Protein AF-A0A971W4R4-F1 (afdb_monomer_lite)

Secondary structure (DSSP, 8-state):
-PPPPHHHHHHHHHT--HHHHHHHHHHHHH-HHHHHHHHHT--HHHHHHHHHHS-TTHHHHHHHHHHHHHHTTS-------HHHHHHHHHHHHHHHHHHHHTTHHHHHHHHHHTS-S---S----SSHHHHHHHHHHHHHHHHHHHHHHHHHHHHHS--

Sequence (159 aa):
MQHFSAAEWERFLAGENPEQELMMENHLKACDQCRQVFLESIHAAELKRAQAVIKPDFTAQTLSLIRKSVAKKRPSSRRTNTRSLLLYYTAAAVLTLVLTGGGIIQNVNQKLVTLPQAAPSSKYSGYGNILWNWPAQLQEMTGSWLNNIDNINRRYSGE

Foldseek 3Di:
DDADALVVLLCLVVVVCPPCVVVLVVCCVPDPVNVVSNVVSCDPVNVVVVPVVQDPCNVVVVVVVVVVVVVVPPPDPPPPPVVVVVVVVVVVVVVVCCCVVVCVVVVVVVVVVPDDPDDDDPDPPPCPVVVVCVVVVVVVVVVVVVVVVVVVVVVVVDD

Structure (mmCIF, N/CA/C/O backbone):
data_AF-A0A971W4R4-F1
#
_entry.id   AF-A0A971W4R4-F1
#
loop_
_atom_site.group_PDB
_atom_site.id
_atom_site.type_symbol
_atom_site.label_atom_id
_atom_site.label_alt_id
_atom_site.label_comp_id
_atom_site.label_asym_id
_atom_site.label_entity_id
_atom_site.label_seq_id
_atom_site.pdbx_PDB_ins_code
_atom_site.Cartn_x
_atom_site.Cartn_y
_atom_site.Cartn_z
_atom_site.occupancy
_atom_site.B_iso_or_equiv
_atom_site.auth_seq_id
_atom_site.auth_comp_id
_atom_site.auth_asym_id
_atom_site.auth_atom_id
_atom_site.pdbx_PDB_model_num
ATOM 1 N N . MET A 1 1 ? -12.228 4.465 -27.531 1.00 56.50 1 MET A N 1
ATOM 2 C CA . MET A 1 1 ? -11.289 4.936 -26.490 1.00 56.50 1 MET A CA 1
ATOM 3 C C . MET A 1 1 ? -9.896 4.854 -27.087 1.00 56.50 1 MET A C 1
ATOM 5 O O . MET A 1 1 ? -9.642 3.891 -27.798 1.00 56.50 1 MET A O 1
ATOM 9 N N . GLN A 1 2 ? -9.062 5.882 -26.925 1.00 74.38 2 GLN A N 1
ATOM 10 C CA . GLN A 1 2 ? -7.706 5.873 -27.484 1.00 74.38 2 GLN A CA 1
ATOM 11 C C . GLN A 1 2 ? -6.805 5.023 -26.580 1.00 74.38 2 GLN A C 1
ATOM 13 O O . GLN A 1 2 ? -6.800 5.218 -25.366 1.00 74.38 2 GLN A O 1
ATOM 18 N N . HIS A 1 3 ? -6.122 4.049 -27.176 1.00 84.50 3 HIS A N 1
ATOM 19 C CA . HIS A 1 3 ? -5.091 3.243 -26.529 1.00 84.50 3 HIS A CA 1
ATOM 20 C C . HIS A 1 3 ? -3.729 3.807 -26.913 1.00 84.50 3 HIS A C 1
ATOM 22 O O . HIS A 1 3 ? -3.564 4.287 -28.035 1.00 84.50 3 HIS A O 1
ATOM 28 N N . PHE A 1 4 ? -2.771 3.713 -26.000 1.00 82.88 4 PHE A N 1
ATOM 29 C CA . PHE A 1 4 ? -1.400 4.130 -26.259 1.00 82.88 4 PHE A CA 1
ATOM 30 C C . PHE A 1 4 ? -0.620 3.003 -26.936 1.00 82.88 4 PHE A C 1
ATOM 32 O O . PHE A 1 4 ? -0.773 1.824 -26.602 1.00 82.88 4 PHE A O 1
ATOM 39 N N . SER A 1 5 ? 0.207 3.382 -27.899 1.00 85.12 5 SER A N 1
ATOM 40 C CA . SER A 1 5 ? 1.085 2.496 -28.657 1.00 85.12 5 SER A CA 1
ATOM 41 C C . SER A 1 5 ? 2.349 2.130 -27.872 1.00 85.12 5 SER A C 1
ATOM 43 O O . SER A 1 5 ? 2.737 2.818 -26.929 1.00 85.12 5 SER A O 1
ATOM 45 N N . ALA A 1 6 ? 3.036 1.059 -28.281 1.00 82.81 6 ALA A N 1
ATOM 46 C CA . ALA A 1 6 ? 4.292 0.634 -27.653 1.00 82.81 6 ALA A CA 1
ATOM 47 C C . ALA A 1 6 ? 5.371 1.738 -27.669 1.00 82.81 6 A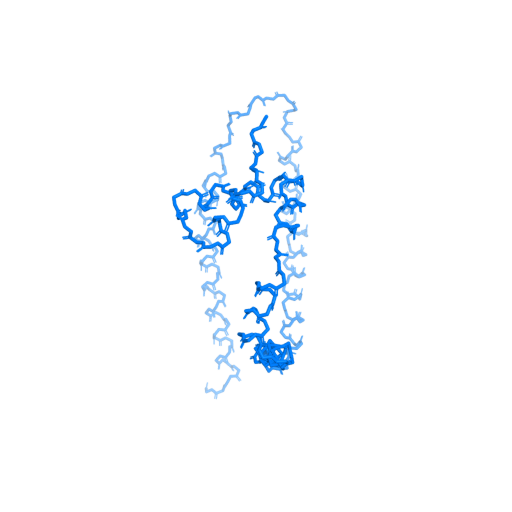LA A C 1
ATOM 49 O O . ALA A 1 6 ? 6.031 1.960 -26.660 1.00 82.81 6 ALA A O 1
ATOM 50 N N . ALA A 1 7 ? 5.476 2.502 -28.762 1.00 83.88 7 ALA A N 1
ATOM 51 C CA . ALA A 1 7 ? 6.434 3.604 -28.884 1.00 83.88 7 ALA A CA 1
ATOM 52 C C . ALA A 1 7 ? 6.157 4.762 -27.902 1.00 83.88 7 ALA A C 1
ATOM 54 O O . ALA A 1 7 ? 7.077 5.449 -27.462 1.00 83.88 7 ALA A O 1
ATOM 55 N N . GLU A 1 8 ? 4.891 4.994 -27.540 1.00 84.94 8 GLU A N 1
ATOM 56 C CA . GLU A 1 8 ? 4.528 5.984 -26.518 1.00 84.94 8 GLU A CA 1
ATOM 57 C C . GLU A 1 8 ? 4.894 5.484 -25.114 1.00 84.94 8 GLU A C 1
ATOM 59 O O . GLU A 1 8 ? 5.383 6.266 -24.299 1.00 84.94 8 GLU A O 1
ATOM 64 N N . TRP A 1 9 ? 4.746 4.182 -24.846 1.00 88.56 9 TRP A N 1
ATOM 65 C CA . TRP A 1 9 ? 5.188 3.568 -23.589 1.00 88.56 9 TRP A CA 1
ATOM 66 C C . TRP A 1 9 ? 6.711 3.541 -23.435 1.00 88.56 9 TRP A C 1
ATOM 68 O O . TRP A 1 9 ? 7.208 3.786 -22.340 1.00 88.56 9 TRP A O 1
ATOM 78 N N . GLU A 1 10 ? 7.466 3.331 -24.513 1.00 85.12 10 GLU A N 1
ATOM 79 C CA . GLU A 1 10 ? 8.932 3.432 -24.494 1.00 85.12 10 GLU A CA 1
ATOM 80 C C . GLU A 1 10 ? 9.396 4.846 -24.114 1.00 85.12 10 GLU A C 1
ATOM 82 O O . GLU A 1 10 ? 10.272 5.015 -23.265 1.00 85.12 10 GLU A O 1
ATOM 87 N N . ARG A 1 11 ? 8.750 5.876 -24.673 1.00 85.00 11 ARG A N 1
ATOM 88 C CA . ARG A 1 11 ? 9.005 7.282 -24.315 1.00 85.00 11 ARG A CA 1
ATOM 89 C C . ARG A 1 11 ? 8.635 7.599 -22.871 1.00 85.00 11 ARG A C 1
ATOM 91 O O . ARG A 1 11 ? 9.347 8.349 -22.204 1.00 85.00 11 ARG A O 1
ATOM 98 N N . PHE A 1 12 ? 7.545 7.009 -22.384 1.00 85.81 12 PHE A N 1
ATOM 99 C CA . PHE A 1 12 ? 7.149 7.086 -20.980 1.00 85.81 12 PHE A CA 1
ATOM 100 C C . PHE A 1 12 ? 8.207 6.441 -20.067 1.00 85.81 12 PHE A C 1
ATOM 102 O O . PHE A 1 12 ? 8.635 7.062 -19.100 1.00 85.81 12 PHE A O 1
ATOM 109 N N . LEU A 1 13 ? 8.711 5.249 -20.410 1.00 83.38 13 LEU A N 1
ATOM 110 C CA . LEU A 1 13 ? 9.782 4.564 -19.668 1.00 83.38 13 LEU A CA 1
ATOM 111 C C . LEU A 1 13 ? 11.112 5.337 -19.686 1.00 83.38 13 LEU A C 1
ATOM 113 O O . LEU A 1 13 ? 11.888 5.254 -18.732 1.00 83.38 13 LEU A O 1
ATOM 117 N N . ALA A 1 14 ? 11.379 6.087 -20.756 1.00 83.12 14 ALA A N 1
ATOM 118 C CA . ALA A 1 14 ? 12.535 6.973 -20.868 1.00 83.12 14 ALA A CA 1
ATOM 119 C C . ALA A 1 14 ? 12.375 8.298 -20.092 1.00 83.12 14 ALA A C 1
ATOM 121 O O . ALA A 1 14 ? 13.364 9.005 -19.900 1.00 83.12 14 ALA A O 1
ATOM 122 N N . GLY A 1 15 ? 11.166 8.627 -19.619 1.00 82.38 15 GLY A N 1
ATOM 123 C CA . GLY A 1 15 ? 10.871 9.879 -18.915 1.00 82.38 15 GLY A CA 1
ATOM 124 C C . GLY A 1 15 ? 10.821 11.110 -19.827 1.00 82.38 15 GLY A C 1
ATOM 125 O O . GLY A 1 15 ? 10.986 12.232 -19.356 1.00 82.38 15 GLY A O 1
ATOM 126 N N . GLU A 1 16 ? 10.614 10.924 -21.134 1.00 82.06 16 GLU A N 1
ATOM 127 C CA . GLU A 1 16 ? 10.680 12.001 -22.137 1.00 82.06 16 GLU A CA 1
ATOM 128 C C . GLU A 1 16 ? 9.399 12.850 -22.224 1.00 82.06 16 GLU A C 1
ATOM 130 O O . GLU A 1 16 ? 9.372 13.847 -22.945 1.00 82.06 16 GLU A O 1
ATOM 135 N N . ASN A 1 17 ? 8.329 12.479 -21.510 1.00 75.25 17 ASN A N 1
ATOM 136 C CA . ASN A 1 17 ? 7.020 13.126 -21.633 1.00 75.25 17 ASN A CA 1
ATOM 137 C C . ASN A 1 17 ? 6.315 13.341 -20.276 1.00 75.25 17 ASN A C 1
ATOM 139 O O . ASN A 1 17 ? 5.321 12.671 -19.975 1.00 75.25 17 ASN A O 1
ATOM 143 N N . PRO A 1 18 ? 6.804 14.285 -19.451 1.00 74.06 18 PRO A N 1
ATOM 144 C CA . PRO A 1 18 ? 6.259 14.536 -18.114 1.00 74.06 18 PRO A CA 1
ATOM 145 C C . PRO A 1 18 ? 4.829 15.105 -18.139 1.00 74.06 18 PRO A C 1
ATOM 147 O O . PRO A 1 18 ? 4.067 14.932 -17.192 1.00 74.06 18 PRO A O 1
ATOM 150 N N . GLU A 1 19 ? 4.429 15.773 -19.225 1.00 79.94 19 GLU A N 1
ATOM 151 C CA . GLU A 1 19 ? 3.094 16.375 -19.347 1.00 79.94 19 GLU A CA 1
ATOM 152 C C . GLU A 1 19 ? 1.985 15.324 -19.496 1.00 79.94 19 GLU A C 1
ATOM 154 O O . GLU A 1 19 ? 0.861 15.529 -19.035 1.00 79.94 19 GLU A O 1
ATOM 159 N N . GLN A 1 20 ? 2.298 14.184 -20.117 1.00 81.00 20 GLN A N 1
ATOM 160 C CA . GLN A 1 20 ? 1.342 13.100 -20.359 1.00 81.00 20 GLN A CA 1
ATOM 161 C C . GLN A 1 20 ? 1.457 11.961 -19.338 1.00 81.00 20 GLN A C 1
ATOM 163 O O . GLN A 1 20 ? 0.586 11.092 -19.300 1.00 81.00 20 GLN A O 1
ATOM 168 N N . GLU A 1 21 ? 2.468 11.997 -18.464 1.00 84.62 21 GLU A N 1
ATOM 169 C CA . GLU A 1 21 ? 2.769 10.958 -17.475 1.00 84.62 21 GLU A CA 1
ATOM 170 C C . GLU A 1 21 ? 1.543 10.611 -16.614 1.00 84.62 21 GLU A C 1
ATOM 172 O O . GLU A 1 21 ? 1.098 9.464 -16.581 1.00 84.62 21 GLU A O 1
ATOM 177 N N . LEU A 1 22 ? 0.901 11.621 -16.017 1.00 86.19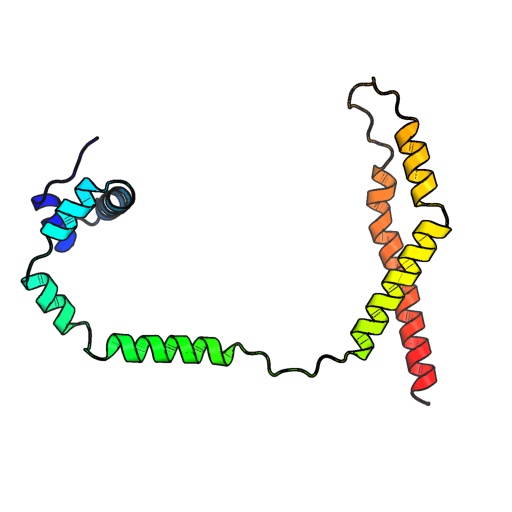 22 LEU A N 1
ATOM 178 C CA . LEU A 1 22 ? -0.276 11.431 -15.162 1.00 86.19 22 LEU A CA 1
ATOM 179 C C . LEU A 1 22 ? -1.470 10.821 -15.921 1.00 86.19 22 LEU A C 1
ATOM 181 O O . LEU A 1 22 ? -2.227 10.014 -15.375 1.00 86.19 22 LEU A O 1
ATOM 185 N N . MET A 1 23 ? -1.673 11.215 -17.182 1.00 86.94 23 MET A N 1
ATOM 186 C CA . MET A 1 23 ? -2.753 10.672 -18.011 1.00 86.94 23 MET A CA 1
ATOM 187 C C . MET A 1 23 ? -2.497 9.206 -18.354 1.00 86.94 23 MET A C 1
ATOM 189 O O . MET A 1 23 ? -3.408 8.382 -18.249 1.00 86.94 23 MET A O 1
ATOM 193 N N . MET A 1 24 ? -1.259 8.881 -18.716 1.00 87.62 24 MET A N 1
ATOM 194 C CA . MET A 1 24 ? -0.833 7.527 -19.048 1.00 87.62 24 MET A CA 1
ATOM 195 C C . MET A 1 24 ? -0.911 6.603 -17.822 1.00 87.62 24 MET A C 1
ATOM 197 O O . MET A 1 24 ? -1.469 5.508 -17.915 1.00 87.62 24 MET A O 1
ATOM 201 N N . GLU A 1 25 ? -0.493 7.064 -16.639 1.00 89.38 25 GLU A N 1
ATOM 202 C CA . GLU A 1 25 ? -0.646 6.316 -15.383 1.00 89.38 25 GLU A CA 1
ATOM 203 C C . GLU A 1 25 ? -2.110 6.044 -15.026 1.00 89.38 25 GLU A C 1
ATOM 205 O O . GLU A 1 25 ? -2.481 4.935 -14.629 1.00 89.38 25 GLU A O 1
ATOM 210 N N . ASN A 1 26 ? -2.969 7.056 -15.158 1.00 89.88 26 ASN A N 1
ATOM 211 C CA . ASN A 1 26 ? -4.395 6.891 -14.893 1.00 89.88 26 ASN A CA 1
ATOM 212 C C . ASN A 1 26 ? -5.039 5.921 -15.888 1.00 89.88 26 ASN A C 1
ATOM 214 O O . ASN A 1 26 ? -5.925 5.152 -15.511 1.00 89.88 26 ASN A O 1
ATOM 218 N N . HIS A 1 27 ? -4.558 5.898 -17.130 1.00 90.50 27 HIS A N 1
ATOM 219 C CA . HIS A 1 27 ? -5.011 4.949 -18.134 1.00 90.50 27 HIS A CA 1
ATOM 220 C C . HIS A 1 27 ? -4.589 3.504 -17.812 1.00 90.50 27 HIS A C 1
ATOM 222 O O . HIS A 1 27 ? -5.409 2.595 -17.944 1.00 90.50 27 HIS A O 1
ATOM 228 N N . LEU A 1 28 ? -3.370 3.276 -17.303 1.00 90.31 28 LEU A N 1
ATOM 229 C CA . LEU A 1 28 ? -2.896 1.946 -16.872 1.00 90.31 28 LEU A CA 1
ATOM 230 C C . LEU A 1 28 ? -3.743 1.330 -15.748 1.00 90.31 28 LEU A C 1
ATOM 232 O O . LEU A 1 28 ? -3.898 0.107 -15.684 1.00 90.31 28 LEU A O 1
ATOM 236 N N . LYS A 1 29 ? -4.312 2.166 -14.870 1.00 89.69 29 LYS A N 1
ATOM 237 C CA . LYS A 1 29 ? -5.194 1.720 -13.775 1.00 89.69 29 LYS A CA 1
ATOM 238 C C . LYS A 1 29 ? -6.550 1.217 -14.272 1.00 89.69 29 LYS A C 1
ATOM 240 O O . LYS A 1 29 ? -7.155 0.380 -13.611 1.00 89.69 29 LYS A O 1
ATOM 245 N N . ALA A 1 30 ? -7.027 1.738 -15.401 1.00 88.44 30 ALA A N 1
ATOM 246 C CA . ALA A 1 30 ? -8.370 1.475 -15.915 1.00 88.44 30 ALA A CA 1
ATOM 247 C C . ALA A 1 30 ? -8.399 0.548 -17.143 1.00 88.44 30 ALA A C 1
ATOM 249 O O . ALA A 1 30 ? -9.442 -0.034 -17.431 1.00 88.44 30 ALA A O 1
ATOM 250 N N . CYS A 1 31 ? -7.289 0.413 -17.880 1.00 92.12 31 CYS A N 1
ATOM 251 C CA . CYS A 1 31 ? -7.231 -0.338 -19.132 1.00 92.12 31 CYS A CA 1
ATOM 252 C C . CYS A 1 31 ? -6.253 -1.517 -19.065 1.00 92.12 31 CYS A C 1
ATOM 254 O O . CYS A 1 31 ? -5.032 -1.351 -19.080 1.00 92.12 31 CYS A O 1
ATOM 256 N N . ASP A 1 32 ? -6.806 -2.729 -19.083 1.00 89.44 32 ASP A N 1
ATOM 257 C CA . ASP A 1 32 ? -6.033 -3.973 -19.044 1.00 89.44 32 ASP A CA 1
ATOM 258 C C . ASP A 1 32 ? -5.177 -4.184 -20.298 1.00 89.44 32 ASP A C 1
ATOM 260 O O . ASP A 1 32 ? -4.043 -4.651 -20.204 1.00 89.44 32 ASP A O 1
ATOM 264 N N . GLN A 1 33 ? -5.684 -3.787 -21.468 1.00 88.75 33 GLN A N 1
ATOM 265 C CA . GLN A 1 33 ? -4.965 -3.910 -22.736 1.00 88.75 33 GLN A CA 1
ATOM 266 C C . GLN A 1 33 ? -3.704 -3.041 -22.756 1.00 88.75 33 GLN A C 1
ATOM 268 O O . GLN A 1 33 ? -2.628 -3.516 -23.107 1.00 88.75 33 GLN A O 1
ATOM 273 N N . CYS A 1 34 ? -3.812 -1.782 -22.328 1.00 90.00 34 CYS A N 1
ATOM 274 C CA . CYS A 1 34 ? -2.653 -0.897 -22.251 1.00 90.00 34 CYS A CA 1
ATOM 275 C C . CYS A 1 34 ? -1.661 -1.340 -21.177 1.00 90.00 34 CYS A C 1
ATOM 277 O O . CYS A 1 34 ? -0.461 -1.179 -21.366 1.00 90.00 34 CYS A O 1
ATOM 279 N N . ARG A 1 35 ? -2.135 -1.962 -20.091 1.00 91.00 35 ARG A N 1
ATOM 280 C CA . ARG A 1 35 ? -1.251 -2.573 -19.095 1.00 91.00 35 ARG A CA 1
ATOM 281 C C . ARG A 1 35 ? -0.449 -3.733 -19.676 1.00 91.00 35 ARG A C 1
ATOM 283 O O . ARG A 1 35 ? 0.739 -3.831 -19.392 1.00 91.00 35 ARG A O 1
ATOM 290 N N . GLN A 1 36 ? -1.069 -4.580 -20.492 1.00 89.94 36 GLN A N 1
ATOM 291 C CA . GLN A 1 36 ? -0.369 -5.683 -21.146 1.00 89.94 36 GLN A CA 1
ATOM 292 C C . GLN A 1 36 ? 0.716 -5.170 -22.103 1.00 89.94 36 GLN A C 1
ATOM 294 O O . GLN A 1 36 ? 1.869 -5.571 -21.984 1.00 89.94 36 GLN A O 1
ATOM 299 N N . VAL A 1 37 ? 0.371 -4.219 -22.978 1.00 89.69 37 VAL A N 1
ATOM 300 C CA . VAL A 1 37 ? 1.327 -3.605 -23.918 1.00 89.69 37 VAL A CA 1
ATOM 301 C C . VAL A 1 37 ? 2.469 -2.906 -23.173 1.00 89.69 37 VAL A C 1
ATOM 303 O O . VAL A 1 37 ? 3.629 -3.033 -23.554 1.00 89.69 37 VAL A O 1
ATOM 306 N N . PHE A 1 38 ? 2.165 -2.215 -22.073 1.00 90.31 38 PHE A N 1
ATOM 307 C CA . PHE A 1 38 ? 3.180 -1.598 -21.224 1.00 90.31 38 PHE A CA 1
ATOM 308 C C . PHE A 1 38 ? 4.148 -2.633 -20.635 1.00 90.31 38 PHE A C 1
ATOM 310 O O . PHE A 1 38 ? 5.358 -2.444 -20.708 1.00 90.31 38 PHE A O 1
ATOM 317 N N . LEU A 1 39 ? 3.649 -3.748 -20.094 1.00 88.94 39 LEU A N 1
ATOM 318 C CA . LEU A 1 39 ? 4.512 -4.806 -19.557 1.00 88.94 39 LEU A CA 1
ATOM 319 C C . LEU A 1 39 ? 5.397 -5.440 -20.639 1.00 88.94 39 LEU A C 1
ATOM 321 O O . LEU A 1 39 ? 6.547 -5.771 -20.364 1.00 88.94 39 LEU A O 1
ATOM 325 N N . GLU A 1 40 ? 4.885 -5.574 -21.862 1.00 88.31 40 GLU A N 1
ATOM 326 C CA . GLU A 1 40 ? 5.642 -6.079 -23.015 1.00 88.31 40 GLU A CA 1
ATOM 327 C C . GLU A 1 40 ? 6.719 -5.096 -23.502 1.00 88.31 40 GLU A C 1
ATOM 329 O O . GLU A 1 40 ? 7.753 -5.527 -24.012 1.00 88.31 40 GLU A O 1
ATOM 334 N N . SER A 1 41 ? 6.519 -3.789 -23.295 1.00 85.50 41 SER A N 1
ATOM 335 C CA . SER A 1 41 ? 7.505 -2.747 -23.624 1.00 85.50 41 SER A CA 1
ATOM 336 C C . SER A 1 41 ? 8.695 -2.673 -22.652 1.00 85.50 41 SER A C 1
ATOM 338 O O . SER A 1 41 ? 9.663 -1.961 -22.908 1.00 85.50 41 SER A O 1
ATOM 340 N N . ILE A 1 42 ? 8.670 -3.418 -21.539 1.00 86.50 42 ILE A N 1
ATOM 341 C CA . ILE A 1 42 ? 9.794 -3.479 -20.594 1.00 86.50 42 ILE A CA 1
ATOM 342 C C . ILE A 1 42 ? 10.843 -4.465 -21.121 1.00 86.50 42 ILE A C 1
ATOM 344 O O . ILE A 1 42 ? 10.639 -5.682 -21.108 1.00 86.50 42 ILE A O 1
ATOM 348 N N . HIS A 1 43 ? 12.006 -3.960 -21.536 1.00 84.31 43 HIS A N 1
ATOM 349 C CA . HIS A 1 43 ? 13.067 -4.791 -22.097 1.00 84.31 43 HIS A CA 1
ATOM 350 C C . HIS A 1 43 ? 14.136 -5.202 -21.072 1.00 84.31 43 HIS A C 1
ATOM 352 O O . HIS A 1 43 ? 14.209 -4.758 -19.923 1.00 84.31 43 HIS A O 1
ATOM 358 N N . ALA A 1 44 ? 15.021 -6.104 -21.506 1.00 77.62 44 ALA A N 1
ATOM 359 C CA . ALA A 1 44 ? 16.110 -6.624 -20.683 1.00 77.62 44 ALA A CA 1
ATOM 360 C C . ALA A 1 44 ? 17.092 -5.533 -20.208 1.00 77.62 44 ALA A C 1
ATOM 362 O O . ALA A 1 44 ? 17.775 -5.721 -19.199 1.00 77.62 44 ALA A O 1
ATOM 363 N N . ALA A 1 45 ? 17.173 -4.401 -20.913 1.00 79.12 45 ALA A N 1
ATOM 364 C CA . ALA A 1 45 ? 17.995 -3.263 -20.516 1.00 79.12 45 ALA A CA 1
ATOM 365 C C . ALA A 1 45 ? 17.442 -2.587 -19.250 1.00 79.12 45 ALA A C 1
ATOM 367 O O . ALA A 1 45 ? 18.192 -2.341 -18.305 1.00 79.12 45 ALA A O 1
ATOM 368 N N . GLU A 1 46 ? 16.132 -2.359 -19.183 1.00 81.62 46 GLU A N 1
ATOM 369 C CA . GLU A 1 46 ? 15.417 -1.833 -18.016 1.00 81.62 46 GLU A CA 1
ATOM 370 C C . GLU A 1 46 ? 15.546 -2.787 -16.829 1.00 81.62 46 GLU A C 1
ATOM 372 O O . GLU A 1 46 ? 15.849 -2.352 -15.718 1.00 81.62 46 GLU A O 1
ATOM 377 N N . LEU A 1 47 ? 15.422 -4.097 -17.066 1.00 82.81 47 LEU A N 1
ATOM 378 C CA . LEU A 1 47 ? 15.600 -5.109 -16.021 1.00 82.81 47 LEU A CA 1
ATOM 379 C C . LEU A 1 47 ? 17.017 -5.087 -15.430 1.00 82.81 47 LEU A C 1
ATOM 381 O O . LEU A 1 47 ? 17.177 -5.151 -14.211 1.00 82.81 47 LEU A O 1
ATOM 385 N N . LYS A 1 48 ? 18.054 -4.938 -16.265 1.00 83.44 48 LYS A N 1
ATOM 386 C CA . LYS A 1 48 ? 19.441 -4.792 -15.792 1.00 83.44 48 LYS A CA 1
ATOM 387 C C . LYS A 1 48 ? 19.647 -3.498 -15.004 1.00 83.44 48 LYS A C 1
ATOM 389 O O . LYS A 1 48 ? 20.307 -3.523 -13.967 1.00 83.44 48 LYS A O 1
ATOM 394 N N . ARG A 1 49 ? 19.062 -2.381 -15.456 1.00 83.62 49 ARG A N 1
ATOM 395 C CA . ARG A 1 49 ? 19.086 -1.103 -14.720 1.00 83.62 49 ARG A CA 1
ATOM 396 C C . ARG A 1 49 ? 18.429 -1.245 -13.345 1.00 83.62 49 ARG A C 1
ATOM 398 O O . ARG A 1 49 ? 19.013 -0.829 -12.349 1.00 83.62 49 ARG A O 1
ATOM 405 N N . ALA A 1 50 ? 17.274 -1.903 -13.271 1.00 82.75 50 ALA A N 1
ATOM 406 C CA . ALA A 1 50 ? 16.583 -2.168 -12.012 1.00 82.75 50 ALA A CA 1
ATOM 407 C C . ALA A 1 50 ? 17.411 -3.062 -11.072 1.00 82.75 50 ALA A C 1
ATOM 409 O O . ALA A 1 50 ? 17.521 -2.761 -9.887 1.00 82.75 50 ALA A O 1
ATOM 410 N N . GLN A 1 51 ? 18.056 -4.112 -11.590 1.00 83.56 51 GLN A N 1
ATOM 411 C CA . GLN A 1 51 ? 18.933 -4.988 -10.799 1.00 83.56 51 GLN A CA 1
ATOM 412 C C . GLN A 1 51 ? 20.177 -4.272 -10.255 1.00 83.56 51 GLN A C 1
ATOM 414 O O . GLN A 1 51 ? 20.646 -4.610 -9.173 1.00 83.56 51 GLN A O 1
ATOM 419 N N . ALA A 1 52 ? 20.708 -3.274 -10.966 1.00 84.44 52 ALA A N 1
ATOM 420 C CA . ALA A 1 52 ? 21.828 -2.472 -10.471 1.00 84.44 52 ALA A CA 1
ATOM 421 C C . ALA A 1 52 ? 21.429 -1.570 -9.287 1.00 84.44 52 ALA A C 1
ATOM 423 O O . ALA A 1 52 ? 22.246 -1.294 -8.408 1.00 84.44 52 ALA A O 1
ATOM 424 N N . VAL A 1 53 ? 20.174 -1.113 -9.257 1.00 86.50 53 VAL A N 1
ATOM 425 C CA . VAL A 1 53 ? 19.637 -0.222 -8.216 1.00 86.50 53 VAL A CA 1
ATOM 426 C C . VAL A 1 53 ? 19.121 -1.018 -7.012 1.00 86.50 53 VAL A C 1
ATOM 428 O O . VAL A 1 53 ? 19.328 -0.632 -5.859 1.00 86.50 53 VAL A O 1
ATOM 431 N N . ILE A 1 54 ? 18.449 -2.142 -7.264 1.00 84.81 54 ILE A N 1
ATOM 432 C CA . ILE A 1 54 ? 17.827 -2.976 -6.239 1.00 84.81 54 ILE A CA 1
ATOM 433 C C . ILE A 1 54 ? 18.856 -3.982 -5.730 1.00 84.81 54 ILE A C 1
ATOM 435 O O . ILE A 1 54 ? 19.172 -4.973 -6.383 1.00 84.81 54 ILE A O 1
ATOM 439 N N . LYS A 1 55 ? 19.353 -3.748 -4.513 1.00 84.56 55 LYS A N 1
ATOM 440 C CA . LYS A 1 55 ? 20.237 -4.700 -3.830 1.00 84.56 55 LYS A CA 1
ATOM 441 C C . LYS A 1 55 ? 19.545 -6.064 -3.676 1.00 84.56 55 LYS A C 1
ATOM 443 O O . LYS A 1 55 ? 18.351 -6.094 -3.373 1.00 84.56 55 LYS A O 1
ATOM 448 N N . PRO A 1 56 ? 20.285 -7.183 -3.758 1.00 82.19 56 PRO A N 1
ATOM 449 C CA . PRO A 1 56 ? 19.707 -8.521 -3.597 1.00 82.19 56 PRO A CA 1
ATOM 450 C C . PRO A 1 56 ? 19.020 -8.713 -2.232 1.00 82.19 56 PRO A C 1
ATOM 452 O O . PRO A 1 56 ? 18.001 -9.391 -2.140 1.00 82.19 56 PRO A O 1
ATOM 455 N N . ASP A 1 57 ? 19.505 -8.033 -1.188 1.00 86.69 57 ASP A N 1
ATOM 456 C CA . ASP A 1 57 ? 18.939 -8.091 0.168 1.00 86.69 57 ASP A CA 1
ATOM 457 C C . ASP A 1 57 ? 17.801 -7.089 0.426 1.00 86.69 57 ASP A C 1
ATOM 459 O O . ASP A 1 57 ? 17.334 -6.957 1.562 1.00 86.69 57 ASP A O 1
ATOM 463 N N . PHE A 1 58 ? 17.331 -6.367 -0.598 1.00 88.38 58 PHE A N 1
ATOM 464 C CA . PHE A 1 58 ? 16.310 -5.325 -0.453 1.00 88.38 58 PHE A CA 1
ATOM 465 C C . PHE A 1 58 ? 15.050 -5.837 0.259 1.00 88.38 58 PHE A C 1
ATOM 467 O O . PHE A 1 58 ? 14.556 -5.207 1.200 1.00 88.38 58 PHE A O 1
ATOM 474 N N . THR A 1 59 ? 14.554 -7.011 -0.137 1.00 89.88 59 THR A N 1
ATOM 475 C CA . THR A 1 59 ? 13.354 -7.623 0.451 1.00 89.88 59 THR A CA 1
ATOM 476 C C . THR A 1 59 ? 13.561 -7.956 1.927 1.00 89.88 59 THR A C 1
ATOM 478 O O . THR A 1 59 ? 12.727 -7.610 2.768 1.00 89.88 59 THR A O 1
ATOM 481 N N . ALA A 1 60 ? 14.693 -8.577 2.272 1.00 89.88 60 ALA A N 1
ATOM 482 C CA . ALA A 1 60 ? 15.018 -8.934 3.651 1.00 89.88 60 ALA A CA 1
ATOM 483 C C . ALA A 1 60 ? 15.163 -7.685 4.538 1.00 89.88 60 ALA A C 1
ATOM 485 O O . ALA A 1 60 ? 14.622 -7.633 5.649 1.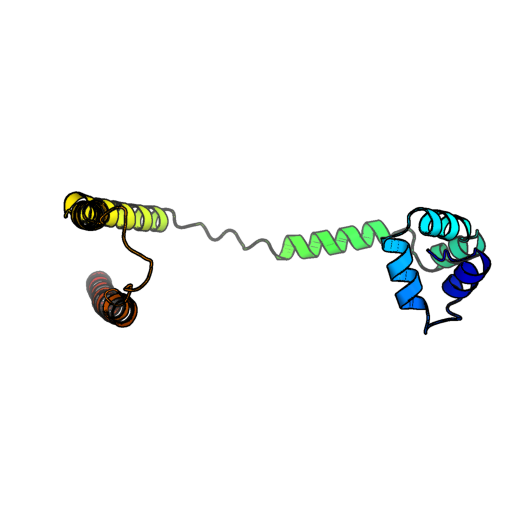00 89.88 60 ALA A O 1
ATOM 486 N N . GLN A 1 61 ? 15.831 -6.648 4.027 1.00 89.88 61 GLN A N 1
ATOM 487 C CA . GLN A 1 61 ? 16.017 -5.378 4.723 1.00 89.88 61 GLN A CA 1
ATOM 488 C C . GLN A 1 61 ? 14.682 -4.654 4.951 1.00 89.88 61 GLN A C 1
ATOM 490 O O . GLN A 1 61 ? 14.399 -4.218 6.069 1.00 89.88 61 GLN A O 1
ATOM 495 N N . THR A 1 62 ? 13.828 -4.589 3.931 1.00 90.81 62 THR A N 1
ATOM 496 C CA . THR A 1 62 ? 12.519 -3.924 3.996 1.00 90.81 62 THR A CA 1
ATOM 497 C C . THR A 1 62 ? 11.589 -4.627 4.985 1.00 90.81 62 THR A C 1
ATOM 499 O O . THR A 1 62 ? 11.008 -3.983 5.860 1.00 90.81 62 THR A O 1
ATOM 502 N N . LEU A 1 63 ? 11.511 -5.962 4.941 1.00 91.81 63 LEU A N 1
ATOM 503 C CA . LEU A 1 63 ? 10.722 -6.744 5.899 1.00 91.81 63 LEU A CA 1
ATOM 504 C C . LEU A 1 63 ? 11.222 -6.572 7.339 1.00 91.81 63 LEU A C 1
ATOM 506 O O . LEU A 1 63 ? 10.416 -6.504 8.270 1.00 91.81 63 LEU A O 1
ATOM 510 N N . SER A 1 64 ? 12.538 -6.459 7.537 1.00 90.19 64 SER A N 1
ATOM 511 C CA . SER A 1 64 ? 13.126 -6.159 8.847 1.00 90.19 64 SER A CA 1
ATOM 512 C C . SER A 1 64 ? 12.685 -4.786 9.368 1.00 90.19 64 SER A C 1
ATOM 514 O O . SER A 1 64 ? 12.277 -4.669 10.527 1.00 90.19 64 SER A O 1
ATOM 516 N N . LEU A 1 65 ? 12.682 -3.755 8.516 1.00 89.38 65 LEU A N 1
ATOM 517 C CA . LEU A 1 65 ? 12.219 -2.410 8.880 1.00 89.38 65 LEU A CA 1
ATOM 518 C C . LEU A 1 65 ? 10.726 -2.389 9.227 1.00 89.38 65 LEU A C 1
ATOM 520 O O . LEU A 1 65 ? 10.344 -1.836 10.262 1.00 89.38 65 LEU A O 1
ATOM 524 N N . ILE A 1 66 ? 9.890 -3.056 8.426 1.00 88.56 66 ILE A N 1
ATOM 525 C CA . ILE A 1 66 ? 8.450 -3.169 8.687 1.00 88.56 66 ILE A CA 1
ATOM 526 C C . ILE A 1 66 ? 8.219 -3.852 10.039 1.00 88.56 66 ILE A C 1
ATOM 528 O O . ILE A 1 66 ? 7.520 -3.304 10.893 1.00 88.56 66 ILE A O 1
ATOM 532 N N . ARG A 1 67 ? 8.869 -4.994 10.300 1.00 85.88 67 ARG A N 1
ATOM 533 C CA . ARG A 1 67 ? 8.747 -5.708 11.583 1.00 85.88 67 ARG A CA 1
ATOM 534 C C . ARG A 1 67 ? 9.169 -4.846 12.772 1.00 85.88 67 ARG A C 1
ATOM 536 O O . ARG A 1 67 ? 8.457 -4.817 13.775 1.00 85.88 67 ARG A O 1
ATOM 543 N N . LYS A 1 68 ? 10.278 -4.106 12.663 1.00 81.00 68 LYS A N 1
ATOM 544 C CA . LYS A 1 68 ? 10.739 -3.180 13.715 1.00 81.00 68 LYS A CA 1
ATOM 545 C C . LYS A 1 68 ? 9.732 -2.055 13.975 1.00 81.00 68 LYS A C 1
ATOM 547 O O . LYS A 1 68 ? 9.495 -1.710 15.132 1.00 81.00 68 LYS A O 1
ATOM 552 N N . SER A 1 69 ? 9.104 -1.520 12.928 1.00 75.50 69 SER A N 1
ATOM 553 C CA . SER A 1 69 ? 8.084 -0.469 13.056 1.00 75.50 69 SER A CA 1
ATOM 554 C C . SER A 1 69 ? 6.806 -0.958 13.757 1.00 75.50 69 SER A C 1
ATOM 556 O O . SER A 1 69 ? 6.234 -0.239 14.576 1.00 75.50 69 SER A O 1
ATOM 558 N N . VAL A 1 70 ? 6.399 -2.207 13.507 1.00 71.06 70 VAL A N 1
ATOM 559 C CA . VAL A 1 70 ? 5.224 -2.835 14.131 1.00 71.06 70 VAL A CA 1
ATOM 560 C C . VAL A 1 70 ? 5.514 -3.233 15.581 1.00 71.06 70 VAL A C 1
ATOM 562 O O . VAL A 1 70 ? 4.677 -3.025 16.458 1.00 71.06 70 VAL A O 1
ATOM 565 N N . ALA A 1 71 ? 6.715 -3.743 15.867 1.00 62.97 71 ALA A N 1
ATOM 566 C CA . ALA A 1 71 ? 7.115 -4.128 17.220 1.00 62.97 71 ALA A CA 1
ATOM 567 C C . ALA A 1 71 ? 7.130 -2.936 18.194 1.00 62.97 71 ALA A C 1
ATOM 569 O O . ALA A 1 71 ? 6.719 -3.078 19.344 1.00 62.97 71 ALA A O 1
ATOM 570 N N . LYS A 1 72 ? 7.521 -1.742 17.725 1.00 60.25 72 LYS A N 1
ATOM 571 C CA . LYS A 1 72 ? 7.567 -0.513 18.539 1.00 60.25 72 LYS A CA 1
ATOM 572 C C . LYS A 1 72 ? 6.177 0.035 18.908 1.00 60.25 72 LYS A C 1
ATOM 574 O O . LYS A 1 72 ? 6.071 0.843 19.823 1.00 60.25 72 LYS A O 1
ATOM 579 N N . LYS A 1 73 ? 5.114 -0.410 18.223 1.00 57.75 73 LYS A N 1
ATOM 580 C CA . LYS A 1 73 ? 3.722 -0.002 18.478 1.00 57.75 73 LYS A CA 1
ATOM 581 C C . LYS A 1 73 ? 2.960 -0.918 19.428 1.00 57.75 73 LYS A C 1
ATOM 583 O O . LYS A 1 73 ? 1.791 -0.647 19.676 1.00 57.75 73 LYS A O 1
ATOM 588 N N . ARG A 1 74 ? 3.561 -1.983 19.971 1.00 55.31 74 ARG A N 1
ATOM 589 C CA . ARG A 1 74 ? 2.893 -2.735 21.040 1.00 55.31 74 ARG A CA 1
ATOM 590 C C . ARG A 1 74 ? 2.908 -1.863 22.296 1.00 55.31 74 ARG A C 1
ATOM 592 O O . ARG A 1 74 ? 3.992 -1.669 22.848 1.00 55.31 74 ARG A O 1
ATOM 599 N N . PRO A 1 75 ? 1.763 -1.312 22.751 1.00 54.47 75 PRO A N 1
ATOM 600 C CA . PRO A 1 75 ? 1.732 -0.715 24.070 1.00 54.47 75 PRO A CA 1
ATOM 601 C C . PRO A 1 75 ? 2.178 -1.809 25.034 1.00 54.47 75 PRO A C 1
ATOM 603 O O . PRO A 1 75 ? 1.663 -2.930 24.988 1.00 54.47 75 PRO A O 1
ATOM 606 N N . SER A 1 76 ? 3.185 -1.502 25.856 1.00 57.34 76 SER A N 1
ATOM 607 C CA . SER A 1 76 ? 3.493 -2.298 27.042 1.00 57.34 76 SER A CA 1
ATOM 608 C C . SER A 1 76 ? 2.161 -2.671 27.676 1.00 57.34 76 SER A C 1
ATOM 610 O O . SER A 1 76 ? 1.329 -1.784 27.888 1.00 57.34 76 SER A O 1
ATOM 612 N N . SER A 1 77 ? 1.929 -3.972 27.859 1.00 56.09 77 SER A N 1
ATOM 613 C CA . SER A 1 77 ? 0.726 -4.519 28.474 1.00 56.09 77 SER A CA 1
ATOM 614 C C . SER A 1 77 ? 0.570 -3.894 29.861 1.00 56.09 77 SER A C 1
ATOM 616 O O . SER A 1 77 ? 1.009 -4.451 30.869 1.00 56.09 77 SER A O 1
ATOM 618 N N . ARG A 1 78 ? -0.048 -2.711 29.927 1.00 58.81 78 ARG A N 1
ATOM 619 C CA . ARG A 1 78 ? -0.567 -2.142 31.158 1.00 58.81 78 ARG A CA 1
ATOM 620 C C . ARG A 1 78 ? -1.645 -3.109 31.579 1.00 58.81 78 ARG A C 1
ATOM 622 O O . ARG A 1 78 ? -2.702 -3.164 30.961 1.00 58.81 78 ARG A O 1
ATOM 629 N N . ARG A 1 79 ? -1.302 -3.903 32.591 1.00 58.22 79 ARG A N 1
ATOM 630 C CA . ARG A 1 79 ? -2.175 -4.783 33.362 1.00 58.22 79 ARG A CA 1
ATOM 631 C C . ARG A 1 79 ? -3.545 -4.110 33.461 1.00 58.22 79 ARG A C 1
ATOM 633 O O . ARG A 1 79 ? -3.704 -3.137 34.195 1.00 58.22 79 ARG A O 1
ATOM 640 N N . THR A 1 80 ? -4.494 -4.544 32.635 1.00 58.41 80 THR A N 1
ATOM 641 C CA . THR A 1 80 ? -5.829 -3.953 32.613 1.00 58.41 80 THR A CA 1
ATOM 642 C C . THR A 1 80 ? -6.438 -4.250 33.968 1.00 58.41 80 THR A C 1
ATOM 644 O O . THR A 1 80 ? -6.586 -5.414 34.338 1.00 58.41 80 THR A O 1
ATOM 647 N N . ASN A 1 81 ? -6.697 -3.204 34.748 1.00 60.66 81 ASN A N 1
ATOM 648 C CA . ASN A 1 81 ? -7.251 -3.326 36.084 1.00 60.66 81 ASN A CA 1
ATOM 649 C C . ASN A 1 81 ? -8.694 -3.832 35.945 1.00 60.66 81 ASN A C 1
ATOM 651 O O . ASN A 1 81 ? -9.616 -3.046 35.780 1.00 60.66 81 ASN A O 1
ATOM 655 N N . THR A 1 82 ? -8.896 -5.150 35.941 1.00 62.88 82 THR A N 1
ATOM 656 C CA . THR A 1 82 ? -10.202 -5.804 35.726 1.00 62.88 82 THR A CA 1
ATOM 657 C C . THR A 1 82 ? -11.274 -5.328 36.710 1.00 62.88 82 THR A C 1
ATOM 659 O O . THR A 1 82 ? -12.463 -5.397 36.410 1.00 62.88 82 THR A O 1
ATOM 662 N N . ARG A 1 83 ? -10.855 -4.759 37.848 1.00 64.38 83 ARG A N 1
ATOM 663 C CA . ARG A 1 83 ? -11.725 -4.083 38.815 1.00 64.38 83 ARG A CA 1
ATOM 664 C C . ARG A 1 83 ? -12.442 -2.867 38.227 1.00 64.38 83 ARG A C 1
ATOM 666 O O . ARG A 1 83 ? -13.610 -2.669 38.538 1.00 64.38 83 ARG A O 1
ATOM 673 N N . SER A 1 84 ? -11.792 -2.078 37.367 1.00 67.62 84 SER A N 1
ATOM 674 C CA . SER A 1 84 ? -12.446 -0.916 36.753 1.00 67.62 84 SER A CA 1
ATOM 675 C C . SER A 1 84 ? -13.488 -1.337 35.719 1.00 67.62 84 SER A C 1
ATOM 677 O O . SER A 1 84 ? -14.556 -0.741 35.677 1.00 67.62 84 SER A O 1
ATOM 679 N N . LEU A 1 85 ? -13.244 -2.408 34.954 1.00 77.12 85 LEU A N 1
ATOM 680 C CA . LEU A 1 85 ? -14.234 -2.951 34.016 1.00 77.12 85 LEU A CA 1
ATOM 681 C C . LEU A 1 85 ? -15.508 -3.396 34.737 1.00 77.12 85 LEU A C 1
ATOM 683 O O . LEU A 1 85 ? -16.596 -3.002 34.327 1.00 77.12 85 LEU A O 1
ATOM 687 N N . LEU A 1 86 ? -15.385 -4.146 35.837 1.00 81.19 86 LEU A N 1
ATOM 688 C CA . LEU A 1 86 ? -16.551 -4.562 36.621 1.00 81.19 86 LEU A CA 1
ATOM 689 C C . LEU A 1 86 ? -17.337 -3.360 37.163 1.00 81.19 86 LEU A C 1
ATOM 691 O O . LEU A 1 86 ? -18.560 -3.387 37.107 1.00 81.19 86 LEU A O 1
ATOM 695 N N . LEU A 1 87 ? -16.656 -2.293 37.598 1.00 82.69 87 LEU A N 1
ATOM 696 C CA . LEU A 1 87 ? -17.302 -1.052 38.048 1.00 82.69 87 LEU A CA 1
ATOM 697 C C . LEU A 1 87 ? -18.070 -0.330 36.928 1.00 82.69 87 LEU A C 1
ATOM 699 O O . LEU A 1 87 ? -19.168 0.171 37.159 1.00 82.69 87 LEU A O 1
ATOM 703 N N . TYR A 1 88 ? -17.528 -0.289 35.708 1.00 85.94 88 TYR A N 1
ATOM 704 C CA . TYR A 1 88 ? -18.236 0.310 34.572 1.00 85.94 88 TYR A CA 1
ATOM 705 C C . TYR A 1 88 ? -19.467 -0.510 34.172 1.00 85.94 88 TYR A C 1
ATOM 707 O O . TYR A 1 88 ? -20.528 0.060 33.915 1.00 85.94 88 TYR A O 1
ATOM 715 N N . TYR A 1 89 ? -19.358 -1.842 34.166 1.00 90.62 89 TYR A N 1
ATOM 716 C CA . TYR A 1 89 ? -20.489 -2.720 33.859 1.00 90.62 89 TYR A CA 1
ATOM 717 C C . TYR A 1 89 ? -21.580 -2.664 34.933 1.00 90.62 89 TYR A C 1
ATOM 719 O O . TYR A 1 89 ? -22.760 -2.646 34.588 1.00 90.62 89 TYR A O 1
ATOM 727 N N . THR A 1 90 ? -21.224 -2.583 36.218 1.00 92.38 90 THR A N 1
ATOM 728 C CA . THR A 1 90 ? -22.220 -2.433 37.289 1.00 92.38 90 THR A CA 1
ATOM 729 C C . THR A 1 90 ? -22.915 -1.078 37.224 1.00 92.38 90 THR A C 1
ATOM 731 O O . THR A 1 90 ? -24.139 -1.037 37.318 1.00 92.38 90 THR A O 1
ATOM 734 N N . ALA A 1 91 ? -22.187 0.015 36.980 1.00 92.12 91 ALA A N 1
ATOM 735 C CA . ALA A 1 91 ? -22.791 1.335 36.792 1.00 92.12 91 ALA A CA 1
ATOM 736 C C . ALA A 1 91 ? -23.771 1.356 35.602 1.00 92.12 91 ALA A C 1
ATOM 738 O O . ALA A 1 91 ? -24.893 1.846 35.733 1.00 92.12 91 ALA A O 1
ATOM 739 N N . ALA A 1 92 ? -23.386 0.765 34.466 1.00 92.31 92 ALA A N 1
ATOM 740 C CA . ALA A 1 92 ? -24.248 0.659 33.289 1.00 92.31 92 ALA A CA 1
ATOM 741 C C . ALA A 1 92 ? -25.494 -0.211 33.543 1.00 92.31 92 ALA A C 1
ATOM 743 O O . ALA A 1 92 ? -26.599 0.145 33.125 1.00 92.31 92 ALA A O 1
ATOM 744 N N . ALA A 1 93 ? -25.344 -1.330 34.258 1.00 93.12 93 ALA A N 1
ATOM 745 C CA . ALA A 1 93 ? -26.457 -2.207 34.615 1.00 93.12 93 ALA A CA 1
ATOM 746 C C . ALA A 1 93 ? -27.450 -1.515 35.561 1.00 93.12 93 ALA A C 1
ATOM 748 O O . ALA A 1 93 ? -28.658 -1.574 35.333 1.00 93.12 93 ALA A O 1
ATOM 749 N N . VAL A 1 94 ? -26.951 -0.800 36.576 1.00 93.81 94 VAL A N 1
ATOM 750 C CA . VAL A 1 94 ? -27.788 -0.008 37.488 1.00 93.81 94 VAL A CA 1
ATOM 751 C C . VAL A 1 94 ? -28.532 1.079 36.719 1.00 93.81 94 VAL A C 1
ATOM 753 O O . VAL A 1 94 ? -29.743 1.200 36.873 1.00 93.81 94 VAL A O 1
ATOM 756 N N . LEU A 1 95 ? -27.852 1.814 35.834 1.00 89.62 95 LEU A N 1
ATOM 757 C CA . LEU A 1 95 ? -28.495 2.835 35.005 1.00 89.62 95 LEU A CA 1
ATOM 758 C C . LEU A 1 95 ? -29.612 2.237 34.135 1.00 89.62 95 LEU A C 1
ATOM 760 O O . LEU A 1 95 ? -30.700 2.801 34.053 1.00 89.62 95 LEU A O 1
ATOM 764 N N . THR A 1 96 ? -29.374 1.066 33.543 1.00 89.25 96 THR A N 1
ATOM 765 C CA . THR A 1 96 ? -30.364 0.354 32.719 1.00 89.25 96 THR A CA 1
ATOM 766 C C . THR A 1 96 ? -31.577 -0.080 33.539 1.00 89.25 96 THR A C 1
ATOM 768 O O . THR A 1 96 ? -32.714 0.110 33.103 1.00 89.25 96 THR A O 1
ATOM 771 N N . LEU A 1 97 ? -31.362 -0.621 34.742 1.00 89.94 97 LEU A N 1
ATOM 772 C CA . LEU A 1 97 ? -32.442 -1.010 35.649 1.00 89.94 97 LEU A CA 1
ATOM 773 C C . LEU A 1 97 ? -33.239 0.199 36.141 1.00 89.94 97 LEU A C 1
ATOM 775 O O . LEU A 1 97 ? -34.461 0.127 36.186 1.00 89.94 97 LEU A O 1
ATOM 779 N N . VAL A 1 98 ? -32.581 1.318 36.446 1.00 87.69 98 VAL A N 1
ATOM 780 C CA . VAL A 1 98 ? -33.250 2.565 36.849 1.00 87.69 98 VAL A CA 1
ATOM 781 C C . VAL A 1 98 ? -34.070 3.143 35.694 1.00 87.69 98 VAL A C 1
ATOM 783 O O . VAL A 1 98 ? -35.226 3.506 35.890 1.00 87.69 98 VAL A O 1
ATOM 786 N N . LEU A 1 99 ? -33.524 3.178 34.476 1.00 81.44 99 LEU A N 1
ATOM 787 C CA . LEU A 1 99 ? -34.232 3.667 33.286 1.00 81.44 99 LEU A CA 1
ATOM 788 C C . LEU A 1 99 ? -35.433 2.785 32.909 1.00 81.44 99 LEU A C 1
ATOM 790 O O . LEU A 1 99 ? -36.486 3.298 32.522 1.00 81.44 99 LEU A O 1
ATOM 794 N N . THR A 1 100 ? -35.278 1.464 33.028 1.00 83.62 100 THR A N 1
ATOM 795 C CA . THR A 1 100 ? -36.314 0.484 32.667 1.00 83.62 100 THR A CA 1
ATOM 796 C C . THR A 1 100 ? -37.376 0.364 33.760 1.00 83.62 100 THR A C 1
ATOM 798 O O . THR A 1 100 ? -38.568 0.420 33.468 1.00 83.62 100 THR A O 1
ATOM 801 N N . GLY A 1 101 ? -36.956 0.251 35.021 1.00 77.38 101 GLY A N 1
ATOM 802 C CA . GLY A 1 101 ? -37.834 0.158 36.188 1.00 77.38 101 GLY A CA 1
ATOM 803 C C . GLY A 1 101 ? -38.516 1.481 36.543 1.00 77.38 101 GLY A C 1
ATOM 804 O O . GLY A 1 101 ? -39.641 1.472 37.026 1.00 77.38 101 GLY A O 1
ATOM 805 N N . GLY A 1 102 ? -37.886 2.620 36.236 1.00 73.69 102 GLY A N 1
ATOM 806 C CA . GLY A 1 102 ? -38.453 3.960 36.418 1.00 73.69 102 GLY A CA 1
ATOM 807 C C . GLY A 1 102 ? -39.490 4.366 35.364 1.00 73.69 102 GLY A C 1
ATOM 808 O O . GLY A 1 102 ? -39.971 5.495 35.391 1.00 73.69 102 GLY A O 1
ATOM 809 N N . GLY A 1 103 ? -39.827 3.489 34.409 1.00 66.19 103 GLY A N 1
ATOM 810 C CA . GLY A 1 103 ? -40.909 3.726 33.445 1.00 66.19 103 GLY A CA 1
ATOM 811 C C . GLY A 1 103 ? -40.627 4.816 32.400 1.00 66.19 103 GLY A C 1
ATOM 812 O O . GLY A 1 103 ? -41.534 5.229 31.675 1.00 66.19 103 GLY A O 1
ATOM 813 N N . ILE A 1 104 ? -39.380 5.280 32.263 1.00 67.12 104 ILE A N 1
ATOM 814 C CA . ILE A 1 104 ? -38.998 6.295 31.264 1.00 67.12 104 ILE A CA 1
ATOM 815 C C . ILE A 1 104 ? -39.200 5.743 29.845 1.00 67.12 104 ILE A C 1
ATOM 817 O O . ILE A 1 104 ? -39.760 6.417 28.983 1.00 67.12 104 ILE A O 1
ATOM 821 N N . ILE A 1 105 ? -38.842 4.476 29.617 1.00 62.91 105 ILE A N 1
ATOM 822 C CA . ILE A 1 105 ? -39.024 3.796 28.322 1.00 62.91 105 ILE A CA 1
ATOM 823 C C . ILE A 1 105 ? -40.519 3.593 28.004 1.00 62.91 105 ILE A C 1
ATOM 825 O O . ILE A 1 105 ? -40.943 3.720 26.855 1.00 62.91 105 ILE A O 1
ATOM 829 N N . GLN A 1 106 ? -41.344 3.344 29.024 1.00 62.00 106 GLN A N 1
ATOM 830 C CA . GLN A 1 106 ? -42.796 3.184 28.877 1.00 62.00 106 GLN A CA 1
ATOM 831 C C . GLN A 1 106 ? -43.464 4.513 28.483 1.00 62.00 106 GLN A C 1
ATOM 833 O O . GLN A 1 106 ? -44.302 4.533 27.583 1.00 62.00 106 GLN A O 1
ATOM 838 N N . ASN A 1 107 ? -43.021 5.632 29.068 1.00 61.47 107 ASN A N 1
ATOM 839 C CA . ASN A 1 107 ? -43.466 6.980 28.695 1.00 61.47 107 ASN A CA 1
ATOM 840 C C . ASN A 1 107 ? -43.094 7.360 27.251 1.00 61.47 107 ASN A C 1
ATOM 842 O O . ASN A 1 107 ? -43.872 8.028 26.566 1.00 61.47 107 ASN A O 1
ATOM 846 N N . VAL A 1 108 ? -41.926 6.929 26.762 1.00 60.44 108 VAL A N 1
ATOM 847 C CA . VAL A 1 108 ? -41.517 7.141 25.363 1.00 60.44 108 VAL A CA 1
ATOM 848 C C . VAL A 1 108 ? -42.384 6.313 24.410 1.00 60.44 108 VAL A C 1
ATOM 850 O O . VAL A 1 108 ? -42.887 6.856 23.429 1.00 60.44 108 VAL A O 1
ATOM 853 N N . ASN A 1 109 ? -42.656 5.043 24.724 1.00 58.47 109 ASN A N 1
ATOM 854 C CA . ASN A 1 109 ? -43.526 4.199 23.898 1.00 58.47 109 ASN A CA 1
ATOM 855 C C . ASN A 1 109 ? -44.974 4.704 23.844 1.00 58.47 109 ASN A C 1
ATOM 857 O O . ASN A 1 109 ? -45.572 4.713 22.772 1.00 58.47 109 ASN A O 1
ATOM 861 N N . GLN A 1 110 ? -45.533 5.193 24.953 1.00 57.69 110 GLN A N 1
ATOM 862 C CA . GLN A 1 110 ? -46.888 5.757 24.957 1.00 57.69 110 GLN A CA 1
ATOM 863 C C . GLN A 1 110 ? -46.994 7.039 24.116 1.00 57.69 110 GLN A C 1
ATOM 865 O O . GLN A 1 110 ? -48.006 7.243 23.444 1.00 57.69 110 GLN A O 1
ATOM 870 N N . LYS A 1 111 ? -45.940 7.868 24.086 1.00 54.75 111 LYS A N 1
ATOM 871 C CA . LYS A 1 111 ? -45.861 9.059 23.220 1.00 54.75 111 LYS A CA 1
ATOM 872 C C . LYS A 1 111 ? -45.628 8.730 21.741 1.00 54.75 111 LYS A C 1
ATOM 874 O O . LYS A 1 111 ? -45.993 9.533 20.891 1.00 54.75 111 LYS A O 1
ATOM 879 N N . LEU A 1 112 ? -45.043 7.574 21.427 1.00 52.38 112 LEU A N 1
ATOM 880 C CA . LEU A 1 112 ? -44.844 7.116 20.047 1.00 52.38 112 LEU A CA 1
ATOM 881 C C . LEU A 1 112 ? -46.079 6.392 19.486 1.00 52.38 112 LEU A C 1
ATOM 883 O O . LEU A 1 112 ? -46.386 6.542 18.308 1.00 52.38 112 LEU A O 1
ATOM 887 N N . VAL A 1 113 ? -46.825 5.663 20.323 1.00 52.59 113 VAL A N 1
ATOM 888 C CA . VAL A 1 113 ? -48.058 4.947 19.931 1.00 52.59 113 VAL A CA 1
ATOM 889 C C . VAL A 1 113 ? -49.256 5.892 19.738 1.00 52.59 113 VAL A C 1
ATOM 891 O O . VAL A 1 113 ? -50.205 5.544 19.044 1.00 52.59 113 VAL A O 1
ATOM 894 N N . THR A 1 114 ? -49.207 7.115 20.279 1.00 50.22 114 THR A N 1
ATOM 895 C CA . THR A 1 114 ? -50.237 8.158 20.077 1.00 50.22 114 THR A CA 1
ATOM 896 C C . THR A 1 114 ? -49.995 9.061 18.864 1.00 50.22 114 THR A C 1
ATOM 898 O O . THR A 1 114 ? -50.694 10.061 18.697 1.00 50.22 114 THR A O 1
ATOM 901 N N . LEU A 1 115 ? -49.052 8.724 17.979 1.00 45.62 115 LEU A N 1
ATOM 902 C CA . LEU A 1 115 ? -48.953 9.391 16.683 1.00 45.62 115 LEU A CA 1
ATOM 903 C C . LEU A 1 115 ? -50.057 8.852 15.757 1.00 45.62 115 LEU A C 1
ATOM 905 O O . LEU A 1 115 ? -50.074 7.651 15.477 1.00 45.62 115 LEU A O 1
ATOM 909 N N . PRO A 1 116 ? -50.973 9.700 15.246 1.00 43.72 116 PRO A N 1
ATOM 910 C CA . PRO A 1 116 ? -51.847 9.287 14.159 1.00 43.72 116 PRO A CA 1
ATOM 911 C C . PRO A 1 116 ? -50.946 8.867 12.995 1.00 43.72 116 PRO A C 1
ATOM 913 O O . PRO A 1 116 ? -50.104 9.654 12.565 1.00 43.72 116 PRO A O 1
ATOM 916 N N . GLN A 1 117 ? -51.119 7.655 12.460 1.00 51.94 117 GLN A N 1
ATOM 917 C CA . GLN A 1 117 ? -50.362 7.146 11.302 1.00 51.94 117 GLN A CA 1
ATOM 918 C C . GLN A 1 117 ? -50.583 7.947 9.996 1.00 51.94 117 GLN A C 1
ATOM 920 O O . GLN A 1 117 ? -50.176 7.518 8.922 1.00 51.94 117 GLN A O 1
ATOM 925 N N . ALA A 1 118 ? -51.193 9.129 10.063 1.00 52.00 118 ALA A N 1
ATOM 926 C CA . ALA A 1 118 ? -51.392 10.022 8.937 1.00 52.00 118 ALA A CA 1
ATOM 927 C C . ALA A 1 118 ? -51.337 11.488 9.401 1.00 52.00 118 ALA A C 1
ATOM 929 O O . ALA A 1 118 ? -52.365 12.093 9.693 1.00 52.00 118 ALA A O 1
ATOM 930 N N . ALA A 1 119 ? -50.142 12.078 9.468 1.00 40.69 119 ALA A N 1
ATOM 931 C CA . ALA A 1 119 ? -49.983 13.533 9.429 1.00 40.69 119 ALA A CA 1
ATOM 932 C C . ALA A 1 119 ? -48.606 13.917 8.845 1.00 40.69 119 ALA A C 1
ATOM 934 O O . ALA A 1 119 ? -47.608 13.270 9.170 1.00 40.69 119 ALA A O 1
ATOM 935 N N . PRO A 1 120 ? -48.536 14.942 7.972 1.00 42.75 120 PRO A N 1
ATOM 936 C CA . PRO A 1 120 ? -47.332 15.308 7.230 1.00 42.75 120 PRO A CA 1
ATOM 937 C C . PRO A 1 120 ? -46.226 15.863 8.140 1.00 42.75 120 PRO A C 1
ATOM 939 O O . PRO A 1 120 ? -46.479 16.485 9.171 1.00 42.75 120 PRO A O 1
ATOM 942 N N . SER A 1 121 ? -44.982 15.633 7.720 1.00 47.72 121 SER A N 1
ATOM 943 C CA . SER A 1 121 ? -43.708 15.767 8.443 1.00 47.72 121 SER A CA 1
ATOM 944 C C . SER A 1 121 ? -43.271 17.195 8.809 1.00 47.72 121 SER A C 1
ATOM 946 O O . SER A 1 121 ? -42.097 17.541 8.683 1.00 47.72 121 SER A O 1
ATOM 948 N N . SER A 1 122 ? -44.171 18.051 9.283 1.00 51.34 122 SER A N 1
ATOM 949 C CA . SER A 1 122 ? -43.839 19.424 9.666 1.00 51.34 122 SER A CA 1
ATOM 950 C C . SER A 1 122 ? -44.433 19.775 11.026 1.00 51.34 122 SER A C 1
ATOM 952 O O . SER A 1 122 ? -45.467 20.433 11.089 1.00 51.34 122 SER A O 1
ATOM 954 N N . LYS A 1 123 ? -43.801 19.312 12.115 1.00 45.94 123 LYS A N 1
ATOM 955 C CA . LYS A 1 123 ? -43.770 19.964 13.447 1.00 45.94 123 LYS A CA 1
ATOM 956 C C . LYS A 1 123 ? -42.932 19.147 14.444 1.00 45.94 123 LYS A C 1
ATOM 958 O O . LYS A 1 123 ? -43.409 18.688 15.473 1.00 45.94 123 LYS A O 1
ATOM 963 N N . TYR A 1 124 ? -41.638 19.011 14.164 1.00 50.16 124 TYR A N 1
ATOM 964 C CA . TYR A 1 124 ? -40.645 18.618 15.171 1.00 50.16 124 TYR A CA 1
ATOM 965 C C . TYR A 1 124 ? -39.989 19.878 15.757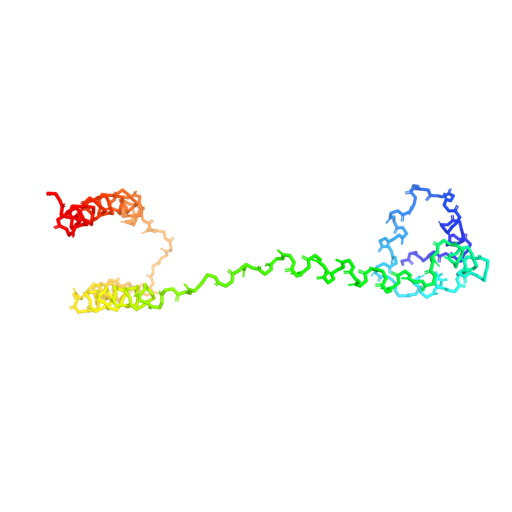 1.00 50.16 124 TYR A C 1
ATOM 967 O O . TYR A 1 124 ? -38.832 20.166 15.486 1.00 50.16 124 TYR A O 1
ATOM 975 N N . SER A 1 125 ? -40.733 20.671 16.537 1.00 52.66 125 SER A N 1
ATOM 976 C CA . SER A 1 125 ? -40.171 21.817 17.284 1.00 52.66 125 SER A CA 1
ATOM 977 C C . SER A 1 125 ? -40.186 21.626 18.807 1.00 52.66 125 SER A C 1
ATOM 979 O O . SER A 1 125 ? -39.658 22.462 19.531 1.00 52.66 125 SER A O 1
ATOM 981 N N . GLY A 1 126 ? -40.751 20.524 19.317 1.00 54.97 126 GLY A N 1
ATOM 982 C CA . GLY A 1 126 ? -40.880 20.273 20.762 1.00 54.97 126 GLY A CA 1
ATOM 983 C C . GLY A 1 126 ? -39.633 19.696 21.445 1.00 54.97 126 GLY A C 1
ATOM 984 O O . GLY A 1 126 ? -39.521 19.762 22.664 1.00 54.97 126 GLY A O 1
ATOM 985 N N . TYR A 1 127 ? -38.681 19.156 20.677 1.00 54.06 127 TYR A N 1
ATOM 986 C CA . TYR A 1 127 ? -37.474 18.512 21.219 1.00 54.06 127 TYR A CA 1
ATOM 987 C C . TYR A 1 127 ? -36.240 19.420 21.226 1.00 54.06 127 TYR A C 1
ATOM 989 O O . TYR A 1 127 ? -35.236 19.064 21.838 1.00 54.06 127 TYR A O 1
ATOM 997 N N . GLY A 1 128 ? -36.310 20.600 20.598 1.00 57.72 128 GLY A N 1
ATOM 998 C CA . GLY A 1 128 ? -35.187 21.538 20.526 1.00 57.72 128 GLY A CA 1
ATOM 999 C C . GLY A 1 128 ? -34.692 21.941 21.914 1.00 57.72 128 GLY A C 1
ATOM 1000 O O . GLY A 1 128 ? -33.514 21.796 22.210 1.00 57.72 128 GLY A O 1
ATOM 1001 N N . ASN A 1 129 ? -35.597 22.335 22.810 1.00 62.06 129 ASN A N 1
ATOM 1002 C CA . ASN A 1 129 ? -35.220 22.785 24.155 1.00 62.06 129 ASN A CA 1
ATOM 1003 C C . ASN A 1 129 ? -34.612 21.663 25.015 1.00 62.06 129 ASN A C 1
ATOM 1005 O O . ASN A 1 129 ? -33.787 21.936 25.880 1.00 62.06 129 ASN A O 1
ATOM 1009 N N . ILE A 1 130 ? -34.984 20.403 24.767 1.00 63.50 130 ILE A N 1
ATOM 1010 C CA . ILE A 1 130 ? -34.425 19.247 25.480 1.00 63.50 130 ILE A CA 1
ATOM 1011 C C . ILE A 1 130 ? -33.018 18.954 24.956 1.00 63.50 130 ILE A C 1
ATOM 1013 O O . ILE A 1 130 ? -32.096 18.820 25.751 1.00 63.50 130 ILE A O 1
ATOM 1017 N N . LEU A 1 131 ? -32.828 18.923 23.633 1.00 66.75 131 LEU A N 1
ATOM 1018 C CA . LEU A 1 131 ? -31.515 18.680 23.026 1.00 66.75 131 LEU A CA 1
ATOM 1019 C C . LEU A 1 131 ? -30.511 19.805 23.324 1.00 66.75 131 LEU A C 1
ATOM 1021 O O . LEU A 1 131 ? -29.329 19.521 23.493 1.00 66.75 131 LEU A O 1
ATOM 1025 N N . TRP A 1 132 ? -30.973 21.056 23.436 1.00 65.75 132 TRP A N 1
ATOM 1026 C CA . TRP A 1 132 ? -30.122 22.203 23.770 1.00 65.75 132 TRP A CA 1
ATOM 1027 C C . TRP A 1 132 ? -29.758 22.287 25.258 1.00 65.75 132 TRP A C 1
ATOM 1029 O O . TRP A 1 132 ? -28.630 22.659 25.573 1.00 65.75 132 TRP A O 1
ATOM 1039 N N . ASN A 1 133 ? -30.654 21.898 26.173 1.00 70.06 133 ASN A N 1
ATOM 1040 C CA . ASN A 1 133 ? -30.382 21.968 27.616 1.00 70.06 133 ASN A CA 1
ATOM 1041 C C . ASN A 1 133 ? -29.756 20.684 28.185 1.00 70.06 133 ASN A C 1
ATOM 1043 O O . ASN A 1 133 ? -29.191 20.713 29.279 1.00 70.06 133 ASN A O 1
ATOM 1047 N N . TRP A 1 134 ? -29.814 19.567 27.455 1.00 74.00 134 TRP A N 1
ATOM 1048 C CA . TRP A 1 134 ? -29.242 18.286 27.875 1.00 74.00 134 TRP A CA 1
ATOM 1049 C C . TRP A 1 134 ? -27.726 18.333 28.149 1.00 74.00 134 TRP A C 1
ATOM 1051 O O . TRP A 1 134 ? -27.309 17.809 29.181 1.00 74.00 134 TRP A O 1
ATOM 1061 N N . PRO A 1 135 ? -26.880 18.997 27.330 1.00 75.31 135 PRO A N 1
ATOM 1062 C CA . PRO A 1 135 ? -25.454 19.128 27.632 1.00 75.31 135 PRO A CA 1
ATOM 1063 C C . PRO A 1 135 ? -25.188 19.909 28.924 1.00 75.31 135 PRO A C 1
ATOM 1065 O O . PRO A 1 135 ? -24.324 19.517 29.705 1.00 75.31 135 PRO A O 1
ATOM 1068 N N . ALA A 1 136 ? -25.959 20.971 29.178 1.00 74.06 136 ALA A N 1
ATOM 1069 C CA . ALA A 1 136 ? -25.833 21.773 30.393 1.00 74.06 136 ALA A CA 1
ATOM 1070 C C . ALA A 1 136 ? -26.249 20.976 31.642 1.00 74.06 136 ALA A C 1
ATOM 1072 O O . ALA A 1 136 ? -25.526 20.963 32.636 1.00 74.06 136 ALA A O 1
ATOM 1073 N N . GLN A 1 137 ? -27.356 20.231 31.562 1.00 71.38 137 GLN A N 1
ATOM 1074 C CA . GLN A 1 137 ? -27.807 19.352 32.647 1.00 71.38 137 GLN A CA 1
ATOM 1075 C C . GLN A 1 137 ? -26.816 18.214 32.920 1.00 71.38 137 GLN A C 1
ATOM 1077 O O . GLN A 1 137 ? -26.526 17.905 34.074 1.00 71.38 137 GLN A O 1
ATOM 1082 N N . LEU A 1 138 ? -26.237 17.620 31.873 1.00 74.75 138 LEU A N 1
ATOM 1083 C CA . LEU A 1 138 ? -25.184 16.616 32.022 1.00 74.75 138 LEU A CA 1
ATOM 1084 C C . LEU A 1 138 ? -23.924 17.191 32.674 1.00 74.75 138 LEU A C 1
ATOM 1086 O O . LEU A 1 138 ? -23.299 16.516 33.491 1.00 74.75 138 LEU A O 1
ATOM 1090 N N . GLN A 1 139 ? -23.543 18.424 32.345 1.00 78.50 139 GLN A N 1
ATOM 1091 C CA . GLN A 1 139 ? -22.384 19.080 32.947 1.00 78.50 139 GLN A CA 1
ATOM 1092 C C . GLN A 1 139 ? -22.592 19.351 34.446 1.00 78.50 139 GLN A C 1
ATOM 1094 O O . GLN A 1 139 ? -21.692 19.107 35.248 1.00 78.50 139 GLN A O 1
ATOM 1099 N N . GLU A 1 140 ? -23.786 19.781 34.848 1.00 73.81 140 GLU A N 1
ATOM 1100 C CA . GLU A 1 140 ? -24.128 19.997 36.258 1.00 73.81 140 GLU A CA 1
ATOM 1101 C C . GLU A 1 140 ? -24.183 18.675 37.051 1.00 73.81 140 GLU A C 1
ATOM 1103 O O . GLU A 1 140 ? -23.616 18.552 38.145 1.00 73.81 140 GLU A O 1
ATOM 1108 N N . MET A 1 141 ? -24.785 17.636 36.464 1.00 69.31 141 MET A N 1
ATOM 1109 C CA . MET A 1 141 ? -24.842 16.300 37.065 1.00 69.31 141 MET A CA 1
ATOM 1110 C C . MET A 1 141 ? -23.457 15.656 37.196 1.00 69.31 141 MET A C 1
ATOM 1112 O O . MET A 1 141 ? -23.150 15.044 38.217 1.00 69.31 141 MET A O 1
ATOM 1116 N N . THR A 1 142 ? -22.587 15.813 36.197 1.00 73.00 142 THR A N 1
ATOM 1117 C CA . THR A 1 142 ? -21.222 15.266 36.249 1.00 73.00 142 THR A CA 1
ATOM 1118 C C . THR A 1 142 ? -20.311 16.060 37.179 1.00 73.00 142 THR A C 1
ATOM 1120 O O . THR A 1 142 ? -19.499 15.449 37.869 1.00 73.00 142 THR A O 1
ATOM 1123 N N . GLY A 1 143 ? -20.471 17.384 37.269 1.00 76.56 143 GLY A N 1
ATOM 1124 C CA . GLY A 1 143 ? -19.711 18.229 38.193 1.00 76.56 143 GLY A CA 1
ATOM 1125 C C . 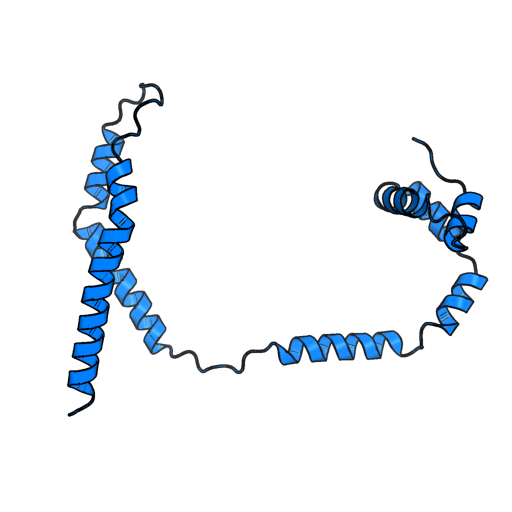GLY A 1 143 ? -20.000 17.905 39.660 1.00 76.56 143 GLY A C 1
ATOM 1126 O O . GLY A 1 143 ? -19.075 17.718 40.452 1.00 76.56 143 GLY A O 1
ATOM 1127 N N . SER A 1 144 ? -21.278 17.757 40.019 1.00 73.31 144 SER A N 1
ATOM 1128 C CA . SER A 1 144 ? -21.665 17.347 41.377 1.00 73.31 144 SER A CA 1
ATOM 1129 C C . SER A 1 144 ? -21.205 15.922 41.710 1.00 73.31 144 SER A C 1
ATOM 1131 O O . SER A 1 144 ? -20.727 15.674 42.818 1.00 73.31 144 SER A O 1
ATOM 1133 N N . TRP A 1 145 ? -21.256 15.001 40.742 1.00 79.69 145 TRP A N 1
ATOM 1134 C CA . TRP A 1 145 ? -20.773 13.630 40.912 1.00 79.69 145 TRP A CA 1
ATOM 1135 C C . TRP A 1 145 ? -19.246 13.545 41.060 1.00 79.69 145 TRP A C 1
ATOM 1137 O O . TRP A 1 145 ? -18.764 12.855 41.956 1.00 79.69 145 TRP A O 1
ATOM 1147 N N . LEU A 1 146 ? -18.482 14.287 40.251 1.00 78.81 146 LEU A N 1
ATOM 1148 C CA . LEU A 1 146 ? -17.019 14.378 40.354 1.00 78.81 146 LEU A CA 1
ATOM 1149 C C . LEU A 1 146 ? -16.582 14.954 41.702 1.00 78.81 146 LEU A C 1
ATOM 1151 O O . LEU A 1 146 ? -15.712 14.381 42.354 1.00 78.81 146 LEU A O 1
ATOM 1155 N N . ASN A 1 147 ? -17.229 16.031 42.155 1.00 75.56 147 ASN A N 1
ATOM 1156 C CA . ASN A 1 147 ? -16.956 16.614 43.468 1.00 75.56 147 ASN A CA 1
ATOM 1157 C C . ASN A 1 147 ? -17.280 15.634 44.600 1.00 75.56 147 ASN A C 1
ATOM 1159 O O . ASN A 1 147 ? -16.538 15.551 45.576 1.00 75.56 147 ASN A O 1
ATOM 1163 N N . ASN A 1 148 ? -18.363 14.862 44.472 1.00 78.25 148 ASN A N 1
ATOM 1164 C CA . ASN A 1 148 ? -18.710 13.847 45.459 1.00 78.25 148 ASN A CA 1
ATOM 1165 C C . ASN A 1 148 ? -17.682 12.704 45.490 1.00 78.25 148 ASN A C 1
ATOM 1167 O O . ASN A 1 148 ? -17.285 12.271 46.567 1.00 78.25 148 ASN A O 1
ATOM 1171 N N . ILE A 1 149 ? -17.192 12.252 44.332 1.00 75.75 149 ILE A N 1
ATOM 1172 C CA . ILE A 1 149 ? -16.127 11.241 44.264 1.00 75.75 149 ILE A CA 1
ATOM 1173 C C . ILE A 1 149 ? -14.839 11.746 44.888 1.00 75.75 149 ILE A C 1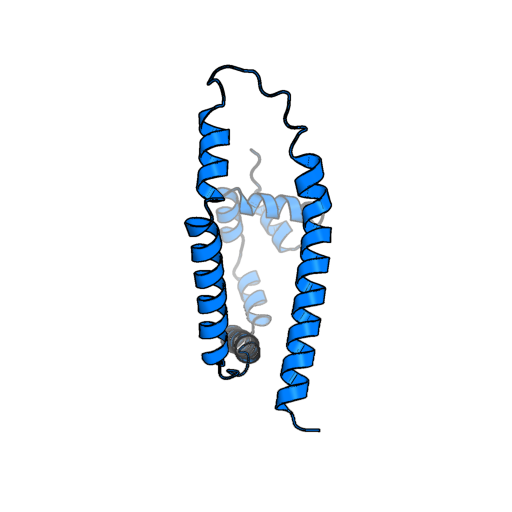
ATOM 1175 O O . ILE A 1 149 ? -14.212 11.009 45.641 1.00 75.75 149 ILE A O 1
ATOM 1179 N N . ASP A 1 150 ? -14.452 12.985 44.605 1.00 75.06 150 ASP A N 1
ATOM 1180 C CA . ASP A 1 150 ? -13.235 13.557 45.169 1.00 75.06 150 ASP A CA 1
ATOM 1181 C C . ASP A 1 150 ? -13.335 13.708 46.699 1.00 75.06 150 ASP A C 1
ATOM 1183 O O . ASP A 1 150 ? -12.383 13.432 47.429 1.00 75.06 150 ASP A O 1
ATOM 1187 N N . ASN A 1 151 ? -14.524 14.043 47.208 1.00 75.88 151 ASN A N 1
ATOM 1188 C CA . ASN A 1 151 ? -14.793 14.124 48.643 1.00 75.88 151 ASN A CA 1
ATOM 1189 C C . ASN A 1 151 ? -14.810 12.735 49.318 1.00 75.88 151 ASN A C 1
ATOM 1191 O O . ASN A 1 151 ? -14.276 12.559 50.413 1.00 75.88 151 ASN A O 1
ATOM 1195 N N . ILE A 1 152 ? -15.365 11.719 48.646 1.00 70.06 152 ILE A N 1
ATOM 1196 C CA . ILE A 1 152 ? -15.295 10.317 49.088 1.00 70.06 152 ILE A CA 1
ATOM 1197 C C . ILE A 1 152 ? -13.835 9.848 49.106 1.00 70.06 152 ILE A C 1
ATOM 1199 O O . ILE A 1 152 ? -13.392 9.271 50.094 1.00 70.06 152 ILE A O 1
ATOM 1203 N N . ASN A 1 153 ? -13.064 10.139 48.058 1.00 70.31 153 ASN A N 1
ATOM 1204 C CA . ASN A 1 153 ? -11.662 9.746 47.952 1.00 70.31 153 ASN A CA 1
ATOM 1205 C C . ASN A 1 153 ? -10.797 10.406 49.043 1.00 70.31 153 ASN A C 1
ATOM 1207 O O . ASN A 1 153 ? -9.962 9.739 49.648 1.00 70.31 153 ASN A O 1
ATOM 1211 N N . ARG A 1 154 ? -11.054 11.680 49.379 1.00 64.81 154 ARG A N 1
ATOM 1212 C CA . ARG A 1 154 ? -10.398 12.363 50.508 1.00 64.81 154 ARG A CA 1
ATOM 1213 C C . ARG A 1 154 ? -10.725 11.742 51.866 1.00 64.81 154 ARG A C 1
ATOM 1215 O O . ARG A 1 154 ? -9.814 11.555 52.662 1.00 64.81 154 ARG A O 1
ATOM 1222 N N . ARG A 1 155 ? -11.975 11.333 52.114 1.00 58.91 155 ARG A N 1
ATOM 1223 C CA . ARG A 1 155 ? -12.345 10.623 53.358 1.00 58.91 155 ARG A CA 1
ATOM 1224 C C . ARG A 1 155 ? -11.670 9.258 53.521 1.00 58.91 155 ARG A C 1
ATOM 1226 O O . ARG A 1 155 ? -11.523 8.803 54.650 1.00 58.91 155 ARG A O 1
ATOM 1233 N N . TYR A 1 156 ? -11.282 8.600 52.429 1.00 54.16 156 TYR A N 1
ATOM 1234 C CA . TYR A 1 156 ? -10.610 7.296 52.469 1.00 54.16 156 TYR A CA 1
ATOM 1235 C C . TYR A 1 156 ? -9.074 7.381 52.501 1.00 54.16 156 TYR A C 1
ATOM 1237 O O . TYR A 1 156 ? -8.439 6.399 52.879 1.00 54.16 156 TYR A O 1
ATOM 1245 N N . SER A 1 157 ? -8.480 8.527 52.150 1.00 54.66 157 SER A N 1
ATOM 1246 C CA . SER A 1 157 ? -7.020 8.722 52.140 1.00 54.66 157 SER A CA 1
ATOM 1247 C C . SER A 1 157 ? -6.417 9.222 53.458 1.00 54.66 157 SER A C 1
ATOM 1249 O O . SER A 1 157 ? -5.199 9.311 53.532 1.00 54.66 157 SER A O 1
ATOM 1251 N N . GLY A 1 158 ? -7.221 9.472 54.496 1.00 57.66 158 GLY A N 1
ATOM 1252 C CA . GLY A 1 158 ? -6.725 9.694 55.857 1.00 57.66 158 GLY A CA 1
ATOM 1253 C C . GLY A 1 158 ? -5.787 10.894 56.015 1.00 57.66 158 GLY A C 1
ATOM 1254 O O . GLY A 1 158 ? -4.592 10.712 56.229 1.00 57.66 158 GLY A O 1
ATOM 1255 N N . GLU A 1 159 ? -6.370 12.091 55.999 1.00 45.69 159 GLU A N 1
ATOM 1256 C CA . GLU A 1 159 ? -6.009 13.190 56.909 1.00 45.69 159 GLU A CA 1
ATOM 1257 C C . GLU A 1 159 ? -7.269 13.622 57.666 1.00 45.69 159 GLU A C 1
ATOM 1259 O O . GLU A 1 159 ? -8.348 13.675 57.024 1.00 45.69 159 GLU A O 1
#

pLDDT: mean 74.77, std 14.1, range [40.69, 93.81]

Radius of gyration: 33.77 Å; chains: 1; bounding box: 74×32×86 Å